Protein AF-A0A932B3S1-F1 (afdb_monomer)

Solvent-accessible surface area (backbone atoms only — not comparable to full-atom values): 7592 Å² total; per-residue (Å²): 110,53,50,44,100,84,71,45,73,33,65,70,49,51,52,50,54,47,51,53,46,63,62,45,47,20,54,35,34,18,38,15,5,66,64,32,32,59,73,43,18,53,54,42,49,52,47,46,54,57,33,65,77,28,75,90,36,68,68,57,16,49,54,38,50,54,50,47,53,48,57,33,29,67,45,42,84,37,68,68,53,40,51,53,50,51,53,48,53,61,56,45,64,77,48,44,85,77,43,49,72,63,30,39,70,34,50,67,41,54,66,34,54,50,43,26,30,52,17,14,45,70,44,34,31,64,55,6,23,52,25,34,42,60,40,53,47,43,32,47,53,37,48,52,55,59,60,76,75,108

Structure (mmCIF, N/CA/C/O backbone):
data_AF-A0A932B3S1-F1
#
_entry.id   AF-A0A932B3S1-F1
#
loop_
_atom_site.group_PDB
_atom_site.id
_atom_site.type_symbol
_atom_site.label_atom_id
_atom_site.label_alt_id
_atom_site.label_comp_id
_atom_site.label_asym_id
_atom_site.label_entity_id
_atom_site.label_seq_id
_atom_site.pdbx_PDB_ins_code
_atom_site.Cartn_x
_atom_site.Cartn_y
_atom_site.Cartn_z
_atom_site.occupancy
_atom_site.B_iso_or_equiv
_atom_site.auth_seq_id
_atom_site.auth_comp_id
_atom_site.auth_asym_id
_atom_site.auth_atom_id
_atom_site.pdbx_PDB_model_num
ATOM 1 N N . LEU A 1 1 ? 5.901 9.557 -21.223 1.00 66.50 1 LEU A N 1
ATOM 2 C CA . LEU A 1 1 ? 6.645 10.121 -20.062 1.00 66.50 1 LEU A CA 1
ATOM 3 C C . LEU A 1 1 ? 7.220 8.993 -19.218 1.00 66.50 1 LEU A C 1
ATOM 5 O O . LEU A 1 1 ? 8.426 8.993 -19.009 1.00 66.50 1 LEU A O 1
ATOM 9 N N . LEU A 1 2 ? 6.396 8.029 -18.788 1.00 72.69 2 LEU A N 1
ATOM 10 C CA . LEU A 1 2 ? 6.879 6.832 -18.097 1.00 72.69 2 LEU A CA 1
ATOM 11 C C . LEU A 1 2 ? 7.565 5.851 -19.052 1.00 72.69 2 LEU A C 1
ATOM 13 O O . LEU A 1 2 ? 8.652 5.373 -18.755 1.00 72.69 2 LEU A O 1
ATOM 17 N N . VAL A 1 3 ? 6.963 5.615 -20.216 1.00 75.44 3 VAL A N 1
ATOM 18 C CA . VAL A 1 3 ? 7.579 4.874 -21.321 1.00 75.44 3 VAL A CA 1
ATOM 19 C C . VAL A 1 3 ? 8.149 5.875 -22.332 1.00 75.44 3 VAL A C 1
ATOM 21 O O . VAL A 1 3 ? 7.524 6.904 -22.626 1.00 75.44 3 VAL A O 1
ATOM 24 N N . ASN A 1 4 ? 9.374 5.627 -22.795 1.00 74.94 4 ASN A N 1
ATOM 25 C CA . ASN A 1 4 ? 10.052 6.417 -23.819 1.00 74.94 4 ASN A CA 1
ATOM 26 C C . ASN A 1 4 ? 9.634 5.961 -25.234 1.00 74.94 4 ASN A C 1
ATOM 28 O O . ASN A 1 4 ? 8.954 4.950 -25.402 1.00 74.94 4 ASN A O 1
ATOM 32 N N . SER A 1 5 ? 10.044 6.698 -26.269 1.00 74.81 5 SER A N 1
ATOM 33 C CA . SER A 1 5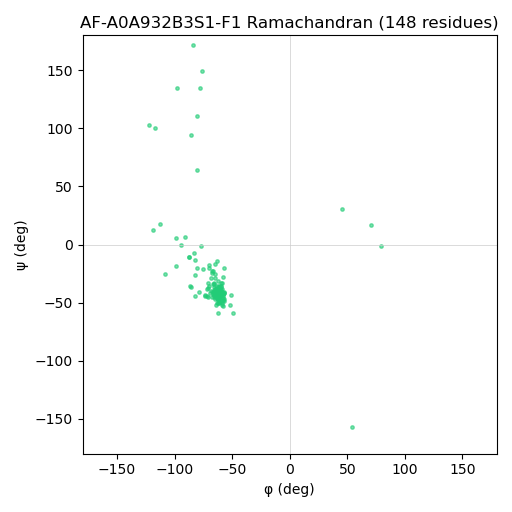 ? 9.704 6.393 -27.671 1.00 74.81 5 SER A CA 1
ATOM 34 C C . SER A 1 5 ? 10.248 5.050 -28.179 1.00 74.81 5 SER A C 1
ATOM 36 O O . SER A 1 5 ? 9.806 4.569 -29.215 1.00 74.81 5 SER A O 1
ATOM 38 N N . GLN A 1 6 ? 11.181 4.435 -27.452 1.00 72.38 6 GLN A N 1
ATOM 39 C CA . GLN A 1 6 ? 11.787 3.134 -27.750 1.00 72.38 6 GLN A CA 1
ATOM 40 C C . GLN A 1 6 ? 11.129 2.001 -26.940 1.00 72.38 6 GLN A C 1
ATOM 42 O O . GLN A 1 6 ? 11.604 0.869 -26.947 1.00 72.38 6 GLN A O 1
ATOM 47 N N . GLY A 1 7 ? 10.059 2.298 -26.192 1.00 73.50 7 GLY A N 1
ATOM 48 C CA . GLY A 1 7 ? 9.368 1.340 -25.333 1.00 73.50 7 GLY A CA 1
ATOM 49 C C . GLY A 1 7 ? 10.055 1.084 -23.988 1.00 73.50 7 GLY A C 1
ATOM 50 O O . GLY A 1 7 ? 9.529 0.320 -23.184 1.00 73.50 7 GLY A O 1
ATOM 51 N N . GLY A 1 8 ? 11.201 1.700 -23.696 1.00 76.06 8 GLY A N 1
ATOM 52 C CA . GLY A 1 8 ? 11.904 1.593 -22.414 1.00 76.06 8 GLY A CA 1
ATOM 53 C C . GLY A 1 8 ? 11.251 2.428 -21.310 1.00 76.06 8 GLY A C 1
ATOM 54 O O . GLY A 1 8 ? 10.667 3.477 -21.572 1.00 76.06 8 GLY A O 1
ATOM 55 N N . VAL A 1 9 ? 11.353 1.977 -20.060 1.00 80.31 9 VAL A N 1
ATOM 56 C CA . VAL A 1 9 ? 10.864 2.739 -18.902 1.00 80.31 9 VAL A CA 1
ATOM 57 C C . VAL A 1 9 ? 11.863 3.849 -18.570 1.00 80.31 9 VAL A C 1
ATOM 59 O O . VAL A 1 9 ? 13.062 3.599 -18.543 1.00 80.31 9 VAL A O 1
ATOM 62 N N . ASN A 1 10 ? 11.390 5.071 -18.316 1.00 84.31 10 ASN A N 1
ATOM 63 C CA . ASN A 1 10 ? 12.221 6.205 -17.920 1.00 84.31 10 ASN A CA 1
ATOM 64 C C . ASN A 1 10 ? 12.542 6.136 -16.411 1.00 84.31 10 ASN A C 1
ATOM 66 O O . ASN A 1 10 ? 11.642 6.392 -15.599 1.00 84.31 10 ASN A O 1
ATOM 70 N N . PRO A 1 11 ? 13.803 5.864 -16.012 1.00 82.25 11 PRO A N 1
ATOM 71 C CA . PRO A 1 11 ? 14.167 5.680 -14.605 1.00 82.25 11 PRO A CA 1
ATOM 72 C C . PRO A 1 11 ? 13.861 6.903 -13.741 1.00 82.25 11 PRO A C 1
ATOM 74 O O . PRO A 1 11 ? 13.342 6.767 -12.636 1.00 82.25 11 PRO A O 1
ATOM 77 N N . LYS A 1 12 ? 14.093 8.115 -14.265 1.00 83.88 12 LYS A N 1
ATOM 78 C CA . LYS A 1 12 ? 13.827 9.368 -13.542 1.00 83.88 12 LYS A CA 1
ATOM 79 C C . LYS A 1 12 ? 12.349 9.502 -13.178 1.00 83.88 12 LYS A C 1
ATOM 81 O O . LYS A 1 12 ? 12.021 9.961 -12.087 1.00 83.88 12 LYS A O 1
ATOM 86 N N . VAL A 1 13 ? 11.456 9.103 -14.085 1.00 84.19 13 VAL A N 1
ATOM 87 C CA . VAL A 1 13 ? 10.008 9.182 -13.856 1.00 84.19 13 VAL A CA 1
ATOM 88 C C . VAL A 1 13 ? 9.560 8.111 -12.864 1.00 84.19 13 VAL A C 1
ATOM 90 O O . VAL A 1 13 ? 8.821 8.434 -11.938 1.00 84.19 13 VAL A O 1
ATOM 93 N N . VAL A 1 14 ? 10.049 6.871 -12.989 1.00 84.38 14 VAL A N 1
ATOM 94 C CA . VAL A 1 14 ? 9.751 5.801 -12.018 1.00 84.38 14 VAL A CA 1
ATOM 95 C C . VAL A 1 14 ? 10.211 6.180 -10.617 1.00 84.38 14 VAL A C 1
ATOM 97 O O . VAL A 1 14 ? 9.418 6.114 -9.681 1.00 84.38 14 VAL A O 1
ATOM 100 N N . LEU A 1 15 ? 11.461 6.620 -10.471 1.00 84.38 15 LEU A N 1
ATOM 101 C CA . LEU A 1 15 ? 12.019 7.021 -9.181 1.00 84.38 15 LEU A CA 1
ATOM 102 C C . LEU A 1 15 ? 11.273 8.223 -8.591 1.00 84.38 15 LEU A C 1
ATOM 104 O O . LEU A 1 15 ? 11.022 8.246 -7.390 1.00 84.38 15 LEU A O 1
ATOM 108 N N . GLY A 1 16 ? 10.838 9.179 -9.419 1.00 88.06 16 GLY A N 1
ATOM 109 C CA . GLY A 1 16 ? 9.989 10.287 -8.974 1.00 88.06 16 GLY A CA 1
ATOM 110 C C . GLY A 1 16 ? 8.636 9.823 -8.422 1.00 88.06 16 GLY A C 1
ATOM 111 O O . GLY A 1 16 ? 8.227 10.250 -7.341 1.00 88.06 16 GLY A O 1
ATOM 112 N N . ILE A 1 17 ? 7.964 8.899 -9.119 1.00 87.06 17 ILE A N 1
ATOM 113 C CA . ILE A 1 17 ? 6.698 8.307 -8.656 1.00 87.06 17 ILE A CA 1
ATOM 114 C C . ILE A 1 17 ? 6.916 7.510 -7.361 1.00 87.06 17 ILE A C 1
ATOM 116 O O . ILE A 1 17 ? 6.124 7.630 -6.426 1.00 87.06 17 ILE A 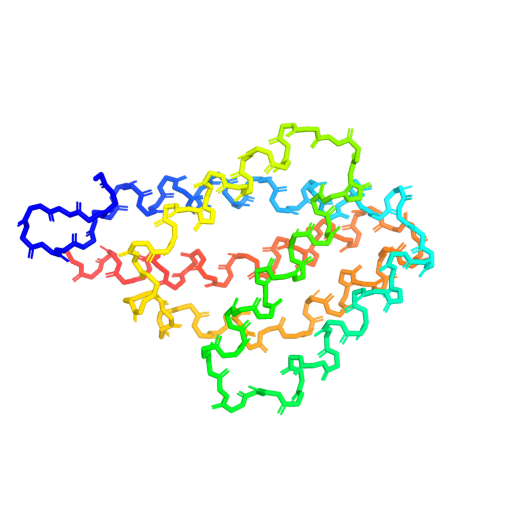O 1
ATOM 120 N N . MET A 1 18 ? 7.998 6.734 -7.269 1.00 87.19 18 MET A N 1
ATOM 121 C CA . MET A 1 18 ? 8.343 5.983 -6.056 1.00 87.19 18 MET A CA 1
ATOM 122 C C . MET A 1 18 ? 8.700 6.890 -4.881 1.00 87.19 18 MET A C 1
ATOM 124 O O . MET A 1 18 ? 8.323 6.586 -3.750 1.00 87.19 18 MET A O 1
ATOM 128 N N . GLY A 1 19 ? 9.363 8.019 -5.131 1.00 90.00 19 GLY A N 1
ATOM 129 C CA . GLY A 1 19 ? 9.635 9.036 -4.119 1.00 90.00 19 GLY A CA 1
ATOM 130 C C . GLY A 1 19 ? 8.343 9.608 -3.538 1.00 90.00 19 GLY A C 1
ATOM 131 O O . GLY A 1 19 ? 8.153 9.588 -2.323 1.00 90.00 19 GLY A O 1
ATOM 132 N N . MET A 1 20 ? 7.407 10.016 -4.403 1.00 91.69 20 MET A N 1
ATOM 133 C CA . MET A 1 20 ? 6.078 10.472 -3.976 1.00 91.69 20 MET A CA 1
ATOM 134 C C . MET A 1 20 ? 5.343 9.389 -3.176 1.00 91.69 20 MET A C 1
ATOM 136 O O . MET A 1 20 ? 4.831 9.656 -2.090 1.00 91.69 20 MET A O 1
ATOM 140 N N . ARG A 1 21 ? 5.326 8.149 -3.675 1.00 91.50 21 ARG A N 1
ATOM 141 C CA . ARG A 1 21 ? 4.696 7.010 -2.996 1.00 91.50 21 ARG A CA 1
ATOM 142 C C . ARG A 1 21 ? 5.280 6.774 -1.600 1.00 91.50 21 ARG A C 1
ATOM 144 O O . ARG A 1 21 ? 4.525 6.577 -0.655 1.00 91.50 21 ARG A O 1
ATOM 151 N N . SER A 1 22 ? 6.602 6.825 -1.469 1.00 93.38 22 SER A N 1
ATOM 152 C CA . SER A 1 22 ? 7.314 6.603 -0.201 1.00 93.38 22 SER A CA 1
ATOM 153 C C . SER A 1 22 ? 7.064 7.709 0.829 1.00 93.38 22 SER A C 1
ATOM 155 O O . SER A 1 22 ? 7.228 7.488 2.032 1.00 93.38 22 SER A O 1
ATOM 157 N N . ALA A 1 23 ? 6.682 8.903 0.370 1.00 94.44 23 ALA A N 1
ATOM 158 C CA . ALA A 1 23 ? 6.262 10.000 1.232 1.00 94.44 23 ALA A CA 1
ATOM 159 C C . ALA A 1 23 ? 4.792 9.860 1.658 1.00 94.44 23 ALA A C 1
ATOM 161 O O . ALA A 1 23 ? 4.485 10.034 2.831 1.00 94.44 23 ALA A O 1
ATOM 162 N N . LEU A 1 24 ? 3.896 9.517 0.725 1.00 95.62 24 LEU A N 1
ATOM 163 C CA . LEU A 1 24 ? 2.449 9.543 0.969 1.00 95.62 24 LEU A CA 1
ATOM 164 C C . LEU A 1 24 ? 1.890 8.272 1.612 1.00 95.62 24 LEU A C 1
ATOM 166 O O . LEU A 1 24 ? 0.976 8.364 2.422 1.00 95.62 24 LEU A O 1
ATOM 170 N N . ALA A 1 25 ? 2.398 7.087 1.263 1.00 97.06 25 ALA A N 1
ATOM 171 C CA . ALA A 1 25 ? 1.823 5.825 1.733 1.00 97.06 25 ALA A CA 1
ATOM 172 C C . ALA A 1 25 ? 1.770 5.702 3.274 1.00 97.06 25 ALA A C 1
ATOM 174 O O . ALA A 1 25 ? 0.731 5.277 3.785 1.00 97.06 25 ALA A O 1
ATOM 175 N N . PRO A 1 26 ? 2.806 6.117 4.034 1.00 98.38 26 PRO A N 1
ATOM 176 C CA . PRO A 1 26 ? 2.748 6.096 5.496 1.00 98.38 26 PRO A CA 1
ATOM 177 C C . PRO A 1 26 ? 1.692 7.041 6.080 1.00 98.38 26 PRO A C 1
ATOM 179 O O . PRO A 1 26 ? 0.999 6.663 7.020 1.00 98.38 26 PRO A O 1
ATOM 182 N N . GLU A 1 27 ? 1.520 8.228 5.494 1.00 98.00 27 GLU A N 1
ATOM 183 C CA . GLU A 1 27 ? 0.514 9.197 5.948 1.00 98.00 27 GLU A CA 1
ATOM 184 C C . GLU A 1 27 ? -0.908 8.750 5.597 1.00 98.00 27 GLU A C 1
ATOM 186 O O . GLU A 1 27 ? -1.806 8.860 6.426 1.00 98.00 27 GLU A O 1
ATOM 191 N N . ILE A 1 28 ? -1.102 8.144 4.421 1.00 98.19 28 ILE A N 1
ATOM 192 C CA . ILE A 1 28 ? -2.369 7.503 4.043 1.00 98.19 28 ILE A CA 1
ATOM 193 C C . ILE A 1 28 ? -2.736 6.405 5.051 1.00 98.19 28 ILE A C 1
ATOM 195 O O . ILE A 1 28 ? -3.872 6.339 5.507 1.00 98.19 28 ILE A O 1
ATOM 199 N N . ALA A 1 29 ? -1.791 5.541 5.430 1.00 98.56 29 ALA A N 1
ATOM 200 C CA . ALA A 1 29 ? -2.066 4.485 6.403 1.00 98.56 29 ALA A CA 1
ATOM 201 C C . ALA A 1 29 ? -2.384 5.051 7.799 1.00 98.56 29 ALA A C 1
ATOM 203 O O . ALA A 1 29 ? -3.312 4.576 8.454 1.00 98.56 29 ALA A O 1
ATOM 204 N N . ALA A 1 30 ? -1.656 6.081 8.237 1.00 98.50 30 ALA A N 1
ATOM 205 C CA . ALA A 1 30 ? -1.893 6.750 9.512 1.00 98.50 30 ALA A CA 1
ATOM 206 C C . ALA A 1 30 ? -3.273 7.431 9.567 1.00 98.50 30 ALA A C 1
ATOM 208 O O . ALA A 1 30 ? -4.008 7.256 10.539 1.00 98.50 30 ALA A O 1
ATOM 209 N N . ASP A 1 31 ? -3.658 8.164 8.518 1.00 98.19 31 ASP A N 1
ATOM 210 C CA . ASP A 1 31 ? -4.974 8.806 8.432 1.00 98.19 31 ASP A CA 1
ATOM 211 C C . ASP A 1 31 ? -6.106 7.779 8.340 1.00 98.19 31 ASP A C 1
ATOM 213 O O . ASP A 1 31 ? -7.126 7.918 9.019 1.00 98.19 31 ASP A O 1
ATOM 217 N N . ALA A 1 32 ? -5.912 6.704 7.574 1.00 98.19 32 ALA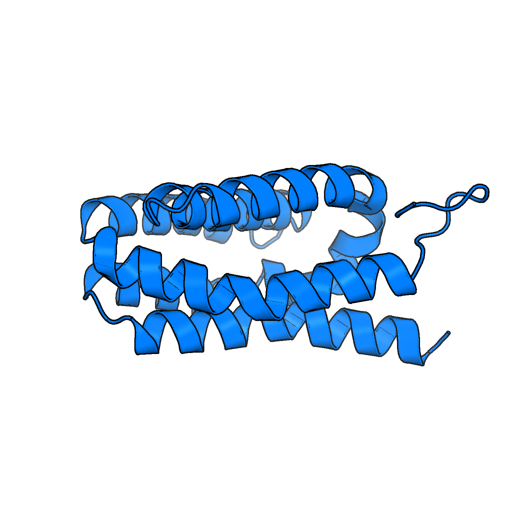 A N 1
ATOM 218 C CA . ALA A 1 32 ? -6.854 5.594 7.524 1.00 98.19 32 ALA A CA 1
ATOM 219 C C . ALA A 1 32 ? -7.016 4.919 8.894 1.00 98.19 32 ALA A C 1
ATOM 221 O O . ALA A 1 32 ? -8.130 4.544 9.253 1.00 98.19 32 ALA A O 1
ATOM 222 N N . ALA A 1 33 ? -5.948 4.797 9.687 1.00 98.50 33 ALA A N 1
ATOM 223 C CA . ALA A 1 33 ? -6.052 4.262 11.041 1.00 98.50 33 ALA A CA 1
ATOM 224 C C . ALA A 1 33 ? -6.810 5.204 11.976 1.00 98.50 33 ALA A C 1
ATOM 226 O O . ALA A 1 33 ? -7.663 4.762 12.740 1.00 98.50 33 ALA A O 1
ATOM 227 N N . ARG A 1 34 ? -6.575 6.512 11.855 1.00 98.00 34 ARG A N 1
ATOM 228 C CA . ARG A 1 34 ? -7.280 7.537 12.631 1.00 98.00 34 ARG A CA 1
ATOM 229 C C . ARG A 1 34 ? -8.786 7.574 12.348 1.00 98.00 34 ARG A C 1
ATOM 231 O O . ARG A 1 34 ? -9.557 7.866 13.257 1.00 98.00 34 ARG A O 1
ATOM 238 N N . LEU A 1 35 ? -9.198 7.333 11.101 1.00 96.81 35 LEU A N 1
ATOM 239 C CA . LEU A 1 35 ? -10.575 7.556 10.631 1.00 96.81 35 LEU A CA 1
ATOM 240 C C . LEU A 1 35 ? -11.385 6.274 10.373 1.00 96.81 35 LEU A C 1
ATOM 242 O O . LEU A 1 35 ? -12.612 6.310 10.401 1.00 96.81 35 LEU A O 1
ATOM 246 N N . GLY A 1 36 ? -10.727 5.154 10.079 1.00 95.12 36 GLY A N 1
ATOM 247 C CA . GLY A 1 36 ? -11.361 3.989 9.459 1.00 95.12 36 GLY A CA 1
ATOM 248 C C . GLY A 1 36 ? -12.028 2.993 10.406 1.00 95.12 36 GLY A C 1
ATOM 249 O O . GLY A 1 36 ? -13.051 2.400 10.053 1.00 95.12 36 GLY A O 1
ATOM 250 N N . GLY A 1 37 ? -11.449 2.783 11.592 1.00 96.25 37 GLY A N 1
ATOM 251 C CA . GLY A 1 37 ? -11.957 1.852 12.603 1.00 96.25 37 GLY A CA 1
ATOM 252 C C . GLY A 1 37 ? -12.173 0.411 12.108 1.00 96.25 37 GLY A C 1
ATOM 253 O O . GLY A 1 37 ? -11.588 -0.042 11.121 1.00 96.25 37 GLY A O 1
ATOM 254 N N . ALA A 1 38 ? -13.042 -0.330 12.806 1.00 97.88 38 ALA A N 1
ATOM 255 C CA . ALA A 1 38 ? -13.270 -1.757 12.556 1.00 97.88 38 ALA A CA 1
ATOM 256 C C . ALA A 1 38 ? -13.831 -2.053 11.154 1.00 97.88 38 ALA A C 1
ATOM 258 O O . ALA A 1 38 ? -13.370 -2.984 10.502 1.00 97.88 38 ALA A O 1
ATOM 259 N N . ALA A 1 39 ? -14.765 -1.236 10.657 1.00 97.88 39 ALA A N 1
ATOM 260 C CA . ALA A 1 39 ? -15.383 -1.458 9.349 1.00 97.88 39 ALA A CA 1
ATOM 261 C C . ALA A 1 39 ? -14.388 -1.303 8.186 1.00 97.88 39 ALA A C 1
ATOM 263 O O . ALA A 1 39 ? -14.506 -1.997 7.175 1.00 97.88 39 ALA A O 1
ATOM 264 N N . LEU A 1 40 ? -13.407 -0.398 8.303 1.00 98.50 40 LEU A N 1
ATOM 265 C CA . LEU A 1 40 ? -12.316 -0.320 7.334 1.00 98.50 40 LEU A CA 1
ATOM 266 C C . LEU A 1 40 ? -11.383 -1.523 7.469 1.00 98.50 40 LEU A C 1
ATOM 268 O O . LEU A 1 40 ? -11.033 -2.127 6.459 1.00 98.50 40 LEU A O 1
ATOM 272 N N . ALA A 1 41 ? -11.015 -1.886 8.699 1.00 98.62 41 ALA A N 1
ATOM 273 C CA . ALA A 1 41 ? -10.151 -3.032 8.953 1.00 98.62 41 ALA A CA 1
ATOM 274 C C . ALA A 1 41 ? -10.729 -4.337 8.384 1.00 98.62 41 ALA A C 1
ATOM 276 O O . ALA A 1 41 ? -9.999 -5.080 7.742 1.00 98.62 41 ALA A O 1
ATOM 277 N N . ASP A 1 42 ? -12.039 -4.573 8.503 1.00 98.56 42 ASP A N 1
ATOM 278 C CA . ASP A 1 42 ? -12.694 -5.758 7.930 1.00 98.56 42 ASP A CA 1
ATOM 279 C C . ASP A 1 42 ? -12.569 -5.811 6.394 1.00 98.56 42 ASP A C 1
ATOM 281 O O . ASP A 1 42 ? -12.349 -6.876 5.815 1.00 98.56 42 ASP A O 1
ATOM 285 N N . LYS A 1 43 ? -12.655 -4.658 5.713 1.00 98.56 43 LYS A N 1
ATOM 286 C CA . LYS A 1 43 ? -12.438 -4.571 4.256 1.00 98.56 43 LYS A CA 1
ATOM 287 C C . LYS A 1 43 ? -10.987 -4.870 3.880 1.00 98.56 43 LYS A C 1
ATOM 289 O O . LYS A 1 43 ? -10.743 -5.536 2.875 1.00 98.56 43 LYS A O 1
ATOM 294 N N . LEU A 1 44 ? -10.038 -4.374 4.673 1.00 98.69 44 LEU A N 1
ATOM 295 C CA . LEU A 1 44 ? -8.610 -4.630 4.479 1.00 98.69 44 LEU A CA 1
ATOM 296 C C . LEU A 1 44 ? -8.280 -6.112 4.705 1.00 98.69 44 LEU A C 1
ATOM 298 O O . LEU A 1 44 ? -7.577 -6.702 3.890 1.00 98.69 44 LEU A O 1
ATOM 302 N N . ASP A 1 45 ? -8.840 -6.726 5.748 1.00 98.56 45 ASP A N 1
ATOM 303 C CA . ASP A 1 45 ? -8.674 -8.152 6.046 1.00 98.56 45 ASP A CA 1
ATOM 304 C C . ASP A 1 45 ? -9.252 -9.031 4.927 1.00 98.56 45 ASP A C 1
ATOM 306 O O . ASP A 1 45 ? -8.635 -10.020 4.531 1.00 98.56 45 ASP A O 1
ATOM 310 N N . HIS A 1 46 ? -10.392 -8.646 4.343 1.00 98.19 46 HIS A N 1
ATOM 311 C CA . HIS A 1 46 ? -10.942 -9.344 3.180 1.00 98.19 46 HIS A CA 1
ATOM 312 C C . HIS A 1 46 ? -10.011 -9.267 1.959 1.00 98.19 46 HIS A C 1
ATOM 314 O O . HIS A 1 46 ? -9.738 -10.288 1.325 1.00 98.19 46 HIS A O 1
ATOM 320 N N . ALA A 1 47 ? -9.487 -8.076 1.649 1.00 98.12 47 ALA A N 1
ATOM 321 C CA . ALA A 1 47 ? -8.521 -7.904 0.565 1.00 98.12 47 ALA A CA 1
ATOM 322 C C . ALA A 1 47 ? -7.247 -8.738 0.804 1.00 98.12 47 ALA A C 1
ATOM 324 O O . ALA A 1 47 ? -6.739 -9.363 -0.127 1.00 98.12 47 ALA A O 1
ATOM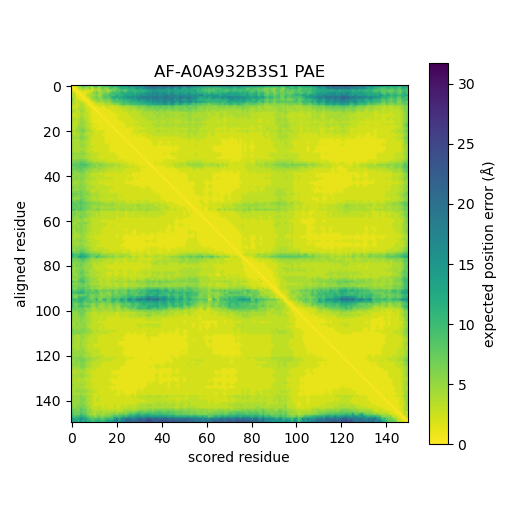 325 N N . LEU A 1 48 ? -6.773 -8.813 2.052 1.00 98.06 48 LEU A N 1
ATOM 326 C CA . LEU A 1 48 ? -5.629 -9.645 2.430 1.00 98.06 48 LEU A CA 1
ATOM 327 C C . LEU A 1 48 ? -5.898 -11.135 2.246 1.00 98.06 48 LEU A C 1
ATOM 329 O O . LEU A 1 48 ? -5.049 -11.821 1.688 1.00 98.06 48 LEU A O 1
ATOM 333 N N . GLY A 1 49 ? -7.075 -11.630 2.633 1.00 97.88 49 GLY A N 1
ATOM 334 C CA . GLY A 1 49 ? -7.434 -13.037 2.431 1.00 97.88 49 GLY A CA 1
ATOM 335 C C . GLY A 1 49 ? -7.393 -13.452 0.955 1.00 97.88 49 GLY A C 1
ATOM 336 O O . GLY A 1 49 ? -6.913 -14.535 0.620 1.00 97.88 49 GLY A O 1
ATOM 337 N N . VAL A 1 50 ? -7.821 -12.564 0.051 1.00 96.75 50 VAL A N 1
ATOM 338 C CA . VAL A 1 50 ? -7.726 -12.785 -1.404 1.00 96.75 50 VAL A CA 1
ATOM 339 C C . VAL A 1 50 ? -6.263 -12.814 -1.867 1.00 96.75 50 VAL A C 1
ATOM 341 O O . VAL A 1 50 ? -5.880 -13.679 -2.660 1.00 96.75 50 VAL A O 1
ATOM 344 N N . MET A 1 51 ? -5.429 -11.898 -1.361 1.00 97.56 51 MET A N 1
ATOM 345 C CA . MET A 1 51 ? -3.998 -11.857 -1.686 1.00 97.56 51 MET A CA 1
ATOM 346 C C . MET A 1 51 ? -3.264 -13.108 -1.189 1.00 97.56 51 MET A C 1
ATOM 348 O O . MET A 1 51 ? -2.470 -13.686 -1.927 1.00 97.56 51 MET A O 1
ATOM 352 N N . GLU A 1 52 ? -3.558 -13.570 0.025 1.00 96.62 52 GLU A N 1
ATOM 353 C CA . GLU A 1 52 ? -2.967 -14.776 0.619 1.00 96.62 52 GLU A CA 1
ATOM 354 C C . GLU A 1 52 ? -3.265 -16.035 -0.199 1.00 96.62 52 GLU A C 1
ATOM 356 O O . GLU A 1 52 ? -2.372 -16.853 -0.428 1.00 96.62 52 GLU A O 1
ATOM 361 N N . GLY A 1 53 ? -4.491 -16.163 -0.714 1.00 95.69 53 GLY A N 1
ATOM 362 C CA . GLY A 1 53 ? -4.855 -17.244 -1.634 1.00 95.69 53 GLY A CA 1
ATOM 363 C C . GLY A 1 53 ? -4.117 -17.192 -2.980 1.00 95.69 53 GLY A C 1
ATOM 364 O O . GLY A 1 53 ? -4.053 -18.197 -3.687 1.00 95.69 53 GLY A O 1
ATOM 365 N N . SER A 1 54 ? -3.517 -16.047 -3.314 1.00 95.75 54 SER A N 1
ATOM 366 C CA . SER A 1 54 ? -2.894 -15.762 -4.610 1.00 95.75 54 SER A CA 1
ATOM 367 C C . SER A 1 54 ? -1.371 -15.601 -4.531 1.00 95.75 54 SER A C 1
ATOM 369 O O . SER A 1 54 ? -0.766 -15.080 -5.460 1.00 95.75 54 SER A O 1
ATOM 371 N N . LEU A 1 55 ? -0.711 -16.059 -3.456 1.00 93.56 55 LEU A N 1
ATOM 372 C CA . LEU A 1 55 ? 0.737 -15.847 -3.245 1.00 93.56 55 LEU A CA 1
ATOM 373 C C . LEU A 1 55 ? 1.654 -16.378 -4.367 1.00 93.56 55 LEU A C 1
ATOM 375 O O . LEU A 1 55 ? 2.809 -15.961 -4.475 1.00 93.56 55 LEU A O 1
ATOM 379 N N . HIS A 1 56 ? 1.148 -17.302 -5.183 1.00 92.06 56 HIS A N 1
ATOM 380 C CA . HIS A 1 56 ? 1.839 -17.895 -6.327 1.00 92.06 56 HIS A CA 1
ATOM 381 C C . HIS A 1 56 ? 1.678 -17.089 -7.631 1.00 92.06 56 HIS A C 1
ATOM 383 O O . HIS A 1 56 ? 2.382 -17.367 -8.599 1.00 92.06 56 HIS A O 1
ATOM 389 N N . ASP A 1 57 ? 0.783 -16.100 -7.664 1.00 94.75 57 ASP A N 1
ATOM 390 C CA . ASP A 1 57 ? 0.472 -15.274 -8.830 1.00 94.75 57 ASP A CA 1
ATOM 391 C C . ASP A 1 57 ? 0.829 -13.805 -8.547 1.00 94.75 57 ASP A C 1
ATOM 393 O O . ASP A 1 57 ? 0.090 -13.058 -7.904 1.00 94.75 57 ASP A O 1
ATOM 397 N N . LEU A 1 58 ? 1.987 -13.370 -9.052 1.00 92.19 58 LEU A N 1
ATOM 398 C CA . LEU A 1 58 ? 2.460 -11.993 -8.877 1.00 92.19 58 LEU A CA 1
ATOM 399 C C . LEU A 1 58 ? 1.533 -10.951 -9.515 1.00 92.19 58 LEU A C 1
ATOM 401 O O . LEU A 1 58 ? 1.444 -9.836 -9.001 1.00 92.19 58 LEU A O 1
ATOM 405 N N . GLY A 1 59 ? 0.848 -11.289 -10.611 1.00 91.50 59 GLY A N 1
ATOM 406 C CA . GLY A 1 59 ? -0.101 -10.383 -11.254 1.00 91.50 59 GLY A CA 1
ATOM 407 C C . GLY A 1 59 ? -1.319 -10.154 -10.362 1.00 91.50 59 GLY A C 1
ATOM 408 O O . GLY A 1 59 ? -1.707 -9.008 -10.121 1.00 91.50 59 GLY A O 1
ATOM 409 N N . ALA A 1 60 ? -1.862 -11.233 -9.794 1.00 94.19 60 ALA A N 1
ATOM 410 C CA . ALA A 1 60 ? -2.944 -11.156 -8.818 1.00 94.19 60 ALA A CA 1
ATOM 411 C C . ALA A 1 60 ? -2.526 -10.386 -7.554 1.00 94.19 60 ALA A C 1
ATOM 413 O O . ALA A 1 60 ? -3.279 -9.531 -7.081 1.00 94.19 60 ALA A O 1
ATOM 414 N N . LEU A 1 61 ? -1.311 -10.608 -7.039 1.00 95.44 61 LEU A N 1
ATOM 415 C CA . LEU A 1 61 ? -0.795 -9.864 -5.885 1.00 95.44 61 LEU A CA 1
ATOM 416 C C . LEU A 1 61 ? -0.618 -8.370 -6.175 1.00 95.44 61 LEU A C 1
ATOM 418 O O . LEU A 1 61 ? -0.942 -7.543 -5.326 1.00 95.44 61 LEU A O 1
ATOM 422 N N . GLN A 1 62 ? -0.150 -8.001 -7.367 1.00 92.69 62 GLN A N 1
ATOM 423 C CA . GLN A 1 62 ? -0.013 -6.603 -7.778 1.00 92.69 62 GLN A CA 1
ATOM 424 C C . GLN A 1 62 ? -1.378 -5.900 -7.841 1.00 92.69 62 GLN A C 1
ATOM 426 O O . GLN A 1 62 ? -1.531 -4.791 -7.321 1.00 92.69 62 GLN A O 1
ATOM 431 N N . VAL A 1 63 ? -2.392 -6.554 -8.422 1.00 93.12 63 VAL A N 1
ATOM 432 C CA . VAL A 1 63 ? -3.779 -6.053 -8.432 1.00 93.12 63 VAL A CA 1
ATOM 433 C C . VAL A 1 63 ? -4.319 -5.923 -7.005 1.00 93.12 63 VAL A C 1
ATOM 435 O O . VAL A 1 63 ? -4.874 -4.881 -6.652 1.00 93.12 63 VAL A O 1
ATOM 438 N N . GLY A 1 64 ? -4.120 -6.949 -6.175 1.00 95.75 64 GLY A N 1
ATOM 439 C CA . GLY A 1 64 ? -4.550 -6.967 -4.778 1.00 95.75 64 GLY A CA 1
ATOM 440 C C . GLY A 1 64 ? -3.910 -5.853 -3.950 1.00 95.75 64 GLY A C 1
ATOM 441 O O . GLY A 1 64 ? -4.615 -5.127 -3.250 1.00 95.75 64 GLY A O 1
ATOM 442 N N . ALA A 1 65 ? -2.604 -5.631 -4.105 1.00 94.94 65 ALA A N 1
ATOM 443 C CA . ALA A 1 65 ? -1.887 -4.554 -3.431 1.00 94.94 65 ALA A CA 1
ATOM 444 C C . ALA A 1 65 ? -2.442 -3.177 -3.828 1.00 94.94 65 ALA A C 1
ATOM 446 O O . ALA A 1 65 ? -2.712 -2.341 -2.965 1.00 94.94 65 ALA A O 1
ATOM 447 N N . LEU A 1 66 ? -2.677 -2.933 -5.122 1.00 94.06 66 LEU A N 1
ATOM 448 C CA . LEU A 1 66 ? -3.292 -1.682 -5.578 1.00 94.06 66 LEU A CA 1
ATOM 449 C C . LEU A 1 66 ? -4.703 -1.501 -5.009 1.00 94.06 66 LEU A C 1
ATOM 451 O O . LEU A 1 66 ? -5.057 -0.393 -4.606 1.00 94.06 66 LEU A O 1
ATOM 455 N N . HIS A 1 67 ? -5.499 -2.567 -4.940 1.00 96.56 67 HIS A N 1
ATOM 456 C CA . HIS A 1 67 ? -6.826 -2.509 -4.336 1.00 96.56 67 HIS A CA 1
ATOM 457 C C . HIS A 1 67 ? -6.764 -2.184 -2.835 1.00 96.56 67 HIS A C 1
ATOM 459 O O . HIS A 1 67 ? -7.484 -1.299 -2.371 1.00 96.56 67 HIS A O 1
ATOM 465 N N . PHE A 1 68 ? -5.854 -2.818 -2.094 1.00 98.19 68 PHE A N 1
ATOM 466 C CA . PHE A 1 68 ? -5.622 -2.551 -0.673 1.00 98.19 68 PHE A CA 1
ATOM 467 C C . PHE A 1 68 ? -5.282 -1.073 -0.418 1.00 98.19 68 PHE A C 1
ATOM 469 O O . PHE A 1 68 ? -5.910 -0.411 0.410 1.00 98.19 68 PHE A O 1
ATOM 476 N N . TRP A 1 69 ? -4.343 -0.513 -1.186 1.00 97.44 69 TRP A N 1
ATOM 477 C CA . TRP A 1 69 ? -3.973 0.902 -1.077 1.00 97.44 69 TRP A CA 1
ATOM 478 C C . TRP A 1 69 ? -5.106 1.852 -1.484 1.00 97.44 69 TRP A C 1
ATOM 480 O O . TRP A 1 69 ? -5.251 2.923 -0.892 1.00 97.44 69 TRP A O 1
ATOM 490 N N . GLN A 1 70 ? -5.941 1.460 -2.450 1.00 96.19 70 GLN A N 1
ATOM 491 C CA . GLN A 1 70 ? -7.123 2.231 -2.830 1.00 96.19 70 GLN A CA 1
ATOM 492 C C . GLN A 1 70 ? -8.136 2.313 -1.678 1.00 96.19 70 GLN A C 1
ATOM 494 O O . GLN A 1 70 ? -8.664 3.395 -1.419 1.00 96.19 70 GLN A O 1
ATOM 499 N N . ILE A 1 71 ? -8.378 1.203 -0.969 1.00 97.69 71 ILE A N 1
ATOM 500 C CA . ILE A 1 71 ? -9.268 1.161 0.202 1.00 97.69 71 ILE A CA 1
ATOM 501 C C . ILE A 1 71 ? -8.798 2.159 1.271 1.00 97.69 71 ILE A C 1
ATOM 503 O O . ILE A 1 71 ? -9.607 2.945 1.765 1.00 97.69 71 ILE A O 1
ATOM 507 N N . LEU A 1 72 ? -7.495 2.181 1.582 1.00 97.75 72 LEU A N 1
ATOM 508 C CA . LEU A 1 72 ? -6.921 3.133 2.541 1.00 97.75 72 LEU A CA 1
ATOM 509 C C . LEU A 1 72 ? -7.089 4.587 2.081 1.00 97.75 72 LEU A C 1
ATOM 511 O O . LEU A 1 72 ? -7.599 5.417 2.830 1.00 97.75 72 LEU A O 1
ATOM 515 N N . ALA A 1 73 ? -6.706 4.899 0.838 1.00 95.75 73 ALA A N 1
ATOM 516 C CA . ALA A 1 73 ? -6.761 6.264 0.311 1.00 95.75 73 ALA A CA 1
ATOM 517 C C . ALA A 1 73 ? -8.190 6.834 0.291 1.00 95.75 73 ALA A C 1
ATOM 519 O O . ALA A 1 73 ? -8.390 8.019 0.560 1.00 95.75 73 ALA A O 1
ATOM 520 N N . MET A 1 74 ? -9.191 5.995 0.009 1.00 94.75 74 MET A N 1
ATOM 521 C CA . MET A 1 74 ? -10.601 6.394 0.047 1.00 94.75 74 MET A CA 1
ATOM 522 C C . MET A 1 74 ? -11.096 6.696 1.466 1.00 94.75 74 MET A C 1
ATOM 524 O O . MET A 1 74 ? -11.985 7.526 1.626 1.00 94.75 74 MET A O 1
ATOM 528 N N . ALA A 1 75 ? -10.525 6.060 2.490 1.00 94.50 75 ALA A N 1
ATOM 529 C CA . ALA A 1 75 ? -10.945 6.242 3.876 1.00 94.50 75 ALA A CA 1
ATOM 530 C C . ALA A 1 75 ? -10.358 7.489 4.561 1.00 94.50 75 ALA A C 1
ATOM 532 O O . ALA A 1 75 ? -10.838 7.881 5.620 1.00 94.50 75 ALA A O 1
ATOM 533 N N . CYS A 1 76 ? -9.339 8.122 3.974 1.00 90.81 76 CYS A N 1
ATOM 534 C CA . CYS A 1 76 ? -8.616 9.237 4.596 1.00 90.81 76 CYS A CA 1
ATOM 535 C C . CYS A 1 76 ? -9.353 10.592 4.564 1.00 90.81 76 CYS A C 1
ATOM 537 O O . CYS A 1 76 ? -8.782 11.581 5.013 1.00 90.81 76 CYS A O 1
ATOM 539 N N . ASP A 1 77 ? -10.550 10.672 3.966 1.00 88.00 77 ASP A N 1
ATOM 540 C CA . ASP A 1 77 ? -11.290 11.923 3.680 1.00 88.00 77 ASP A CA 1
ATOM 541 C C . ASP A 1 77 ? -10.418 13.043 3.062 1.00 88.00 77 ASP A C 1
ATOM 543 O O . ASP A 1 77 ? -10.619 14.238 3.257 1.00 88.00 77 ASP A O 1
ATOM 547 N N . ASN A 1 78 ? -9.391 12.643 2.304 1.00 93.06 78 ASN A N 1
ATOM 548 C CA . ASN A 1 78 ? -8.426 13.543 1.689 1.00 93.06 78 ASN A CA 1
ATOM 549 C C . ASN A 1 78 ? -8.416 13.331 0.173 1.00 93.06 78 ASN A C 1
ATOM 551 O O . ASN A 1 78 ? -7.826 12.381 -0.353 1.00 93.06 78 ASN A O 1
ATOM 555 N N . ILE A 1 79 ? -9.063 14.252 -0.544 1.00 92.38 79 ILE A N 1
ATOM 556 C CA . ILE A 1 79 ? -9.176 14.211 -2.007 1.00 92.38 79 ILE A CA 1
ATOM 557 C C . ILE A 1 79 ? -7.793 14.232 -2.674 1.00 92.38 79 ILE A C 1
ATOM 559 O O . ILE A 1 79 ? -7.603 13.577 -3.699 1.00 92.38 79 ILE A O 1
ATOM 563 N N . ALA A 1 80 ? -6.800 14.917 -2.094 1.00 92.31 80 ALA A N 1
ATOM 564 C CA . ALA A 1 80 ? -5.457 14.969 -2.667 1.00 92.31 80 ALA A CA 1
ATOM 565 C C . ALA A 1 80 ? -4.788 13.585 -2.678 1.00 92.31 80 ALA A C 1
ATOM 567 O O . ALA A 1 80 ? -4.158 13.227 -3.674 1.00 92.31 80 ALA A O 1
ATOM 568 N N . TYR A 1 81 ? -4.984 12.770 -1.634 1.00 92.44 81 TYR A N 1
ATOM 569 C CA . TYR A 1 81 ? -4.490 11.388 -1.611 1.00 92.44 81 TYR A CA 1
ATOM 570 C C . TYR A 1 81 ? -5.152 10.535 -2.692 1.00 92.44 81 TYR A C 1
ATOM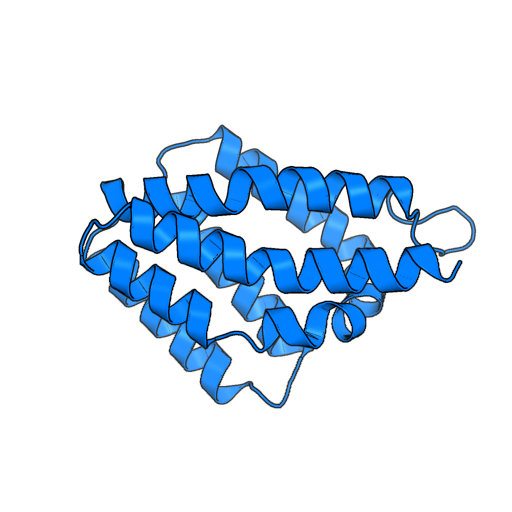 572 O O . TYR A 1 81 ? -4.466 9.809 -3.412 1.00 92.44 81 TYR A O 1
ATOM 580 N N . GLN A 1 82 ? -6.468 10.665 -2.866 1.00 90.56 82 GLN A N 1
ATOM 581 C CA . GLN A 1 82 ? -7.198 9.932 -3.902 1.00 90.56 82 GLN A CA 1
ATOM 582 C C . GLN A 1 82 ? -6.739 10.335 -5.312 1.00 90.56 82 GLN A C 1
ATOM 584 O O . GLN A 1 82 ? -6.517 9.475 -6.166 1.00 90.56 82 GLN A O 1
ATOM 589 N N . LEU A 1 83 ? -6.541 11.634 -5.562 1.00 91.62 83 LEU A N 1
ATOM 590 C CA . LEU A 1 83 ? -6.040 12.147 -6.840 1.00 91.62 83 LEU A CA 1
ATOM 591 C C . LEU A 1 83 ? -4.600 11.700 -7.122 1.00 91.62 83 LEU A C 1
ATOM 593 O O . LEU A 1 83 ? -4.306 11.268 -8.242 1.00 91.62 83 LEU A O 1
ATOM 597 N N . ALA A 1 84 ? -3.717 11.754 -6.121 1.00 88.94 84 ALA A N 1
ATOM 598 C CA . ALA A 1 84 ? -2.344 11.270 -6.238 1.00 88.94 84 ALA A CA 1
ATOM 599 C C . ALA A 1 84 ? -2.316 9.767 -6.552 1.00 88.94 84 ALA A C 1
ATOM 601 O O . ALA A 1 84 ? -1.627 9.345 -7.484 1.00 88.94 84 ALA A O 1
ATOM 602 N N . PHE A 1 85 ? -3.129 8.970 -5.849 1.00 88.62 85 PHE A N 1
ATOM 603 C CA . PHE A 1 85 ? -3.257 7.535 -6.095 1.00 88.62 85 PHE A CA 1
ATOM 604 C C . PHE A 1 85 ? -3.783 7.235 -7.505 1.00 88.62 85 PHE A C 1
ATOM 606 O O . PHE A 1 85 ? -3.197 6.429 -8.226 1.00 88.62 85 PHE A O 1
ATOM 613 N N . ASN A 1 86 ? -4.846 7.916 -7.944 1.00 87.81 86 ASN A N 1
ATOM 614 C CA . ASN A 1 86 ? -5.420 7.732 -9.279 1.00 87.81 86 ASN A CA 1
ATOM 615 C C . ASN A 1 86 ? -4.421 8.077 -10.392 1.00 87.81 86 ASN A C 1
ATOM 617 O O . ASN A 1 86 ? -4.298 7.339 -11.373 1.00 87.81 86 ASN A O 1
ATOM 621 N N . THR A 1 87 ? -3.678 9.170 -10.219 1.00 85.69 87 THR A N 1
ATOM 622 C CA . THR A 1 87 ? -2.645 9.613 -11.165 1.00 85.69 87 THR A CA 1
ATOM 623 C C . THR A 1 87 ? -1.490 8.614 -11.228 1.00 85.69 87 THR A C 1
ATOM 625 O O . THR A 1 87 ? -1.062 8.221 -12.320 1.00 85.69 87 THR A O 1
ATOM 628 N N . MET A 1 88 ? -1.028 8.144 -10.064 1.00 85.00 88 MET A N 1
ATOM 629 C CA . MET A 1 88 ? -0.007 7.104 -9.957 1.00 85.00 88 MET A CA 1
ATOM 630 C C . MET A 1 88 ? -0.466 5.824 -10.654 1.00 85.00 88 MET A C 1
ATOM 632 O O . MET A 1 88 ? 0.243 5.331 -11.525 1.00 85.00 88 MET A O 1
ATOM 636 N N . ARG A 1 89 ? -1.663 5.318 -10.331 1.00 83.88 89 ARG A N 1
ATOM 637 C CA . ARG A 1 89 ? -2.218 4.082 -10.899 1.00 83.88 89 ARG A CA 1
ATOM 638 C C . ARG A 1 89 ? -2.314 4.141 -12.422 1.00 83.88 89 ARG A C 1
ATOM 640 O O . ARG A 1 89 ? -1.954 3.175 -13.087 1.00 83.88 89 ARG A O 1
ATOM 647 N N . ARG A 1 90 ? -2.753 5.276 -12.981 1.00 82.31 90 ARG A N 1
ATOM 648 C CA . ARG A 1 90 ? -2.832 5.470 -14.438 1.00 82.31 90 ARG A CA 1
ATOM 649 C C . ARG A 1 90 ? -1.458 5.387 -15.097 1.00 82.31 90 ARG A C 1
ATOM 651 O O . ARG A 1 90 ? -1.320 4.715 -16.109 1.00 82.31 90 ARG A O 1
ATOM 658 N N . SER A 1 91 ? -0.458 6.038 -14.507 1.00 77.25 91 SER A N 1
ATOM 659 C CA . SER A 1 91 ? 0.920 5.978 -15.009 1.00 77.25 91 SER A CA 1
ATOM 660 C C . SER A 1 91 ? 1.464 4.555 -14.899 1.00 77.25 91 SER A C 1
ATOM 662 O O . SER A 1 91 ? 2.014 4.018 -15.849 1.00 77.25 91 SER A O 1
ATOM 664 N N . TYR A 1 92 ? 1.244 3.911 -13.754 1.00 74.44 92 TYR A N 1
ATOM 665 C CA . TYR A 1 92 ? 1.732 2.571 -13.450 1.00 74.44 92 TYR A CA 1
ATOM 666 C C . TYR A 1 92 ? 1.233 1.508 -14.444 1.00 74.44 92 TYR A C 1
ATOM 668 O O . TYR A 1 92 ? 1.987 0.608 -14.800 1.00 74.44 92 TYR A O 1
ATOM 676 N N . HIS A 1 93 ? 0.016 1.665 -14.978 1.00 73.44 93 HIS A N 1
ATOM 677 C CA . HIS A 1 93 ? -0.531 0.816 -16.043 1.00 73.44 93 HIS A CA 1
ATOM 678 C C . HIS A 1 93 ? 0.323 0.786 -17.321 1.00 73.44 93 HIS A C 1
ATOM 680 O O . HIS A 1 93 ? 0.337 -0.222 -18.020 1.00 73.44 93 HIS A O 1
ATOM 686 N N . GLU A 1 94 ? 1.079 1.842 -17.631 1.00 73.69 94 GLU A N 1
ATOM 687 C CA . GLU A 1 94 ? 1.944 1.873 -18.821 1.00 73.69 94 GLU A CA 1
ATOM 688 C C . GLU A 1 94 ? 3.224 1.030 -18.654 1.00 73.69 94 GLU A C 1
ATOM 690 O O . GLU A 1 94 ? 3.838 0.641 -19.646 1.00 73.69 94 GLU A O 1
ATOM 695 N N . ALA A 1 95 ? 3.641 0.749 -17.414 1.00 72.88 95 ALA A N 1
ATOM 696 C CA . ALA A 1 95 ? 4.861 -0.003 -17.096 1.00 72.88 95 ALA A CA 1
ATOM 697 C C . ALA A 1 95 ? 4.587 -1.300 -16.316 1.00 72.88 95 ALA A C 1
ATOM 699 O O . ALA A 1 95 ? 5.524 -1.902 -15.788 1.00 72.88 95 ALA A O 1
ATOM 700 N N . TRP A 1 96 ? 3.319 -1.712 -16.257 1.00 73.81 96 TRP A N 1
ATOM 701 C CA . TRP A 1 96 ? 2.791 -2.752 -15.376 1.00 73.81 96 TRP A CA 1
ATOM 702 C C . TRP A 1 96 ? 3.633 -4.030 -15.415 1.00 73.81 96 TRP A C 1
ATOM 704 O O . TRP A 1 96 ? 4.261 -4.366 -14.413 1.00 73.81 96 TRP A O 1
ATOM 714 N N . ASP A 1 97 ? 3.772 -4.637 -16.596 1.00 75.50 97 ASP A N 1
ATOM 715 C CA . ASP A 1 97 ? 4.463 -5.921 -16.787 1.00 75.50 97 ASP A CA 1
ATOM 716 C C . ASP A 1 97 ? 5.975 -5.852 -16.531 1.00 75.50 97 ASP A C 1
ATOM 718 O O . ASP A 1 97 ? 6.619 -6.850 -16.207 1.00 75.50 97 ASP A O 1
ATOM 722 N N . LYS A 1 98 ? 6.572 -4.664 -16.676 1.00 76.56 98 LYS A N 1
ATOM 723 C CA . LYS A 1 98 ? 8.027 -4.473 -16.564 1.00 76.56 98 LYS A CA 1
ATOM 724 C C . LYS A 1 98 ? 8.482 -4.345 -15.118 1.00 76.56 98 LYS A C 1
ATOM 726 O O . LYS A 1 98 ? 9.634 -4.637 -14.810 1.00 76.56 98 LYS A O 1
ATOM 731 N N . LEU A 1 99 ? 7.590 -3.890 -14.241 1.00 76.56 99 LEU A N 1
ATOM 732 C CA . LEU A 1 99 ? 7.886 -3.649 -12.832 1.00 76.56 99 LEU A CA 1
ATOM 733 C C . LEU A 1 99 ? 7.436 -4.806 -11.936 1.00 76.56 99 LEU A C 1
ATOM 735 O O . LEU A 1 99 ? 7.959 -4.926 -10.828 1.00 76.56 99 LEU A O 1
ATOM 739 N N . THR A 1 100 ? 6.530 -5.673 -12.411 1.00 83.50 100 THR A N 1
ATOM 740 C CA . THR A 1 100 ? 5.938 -6.760 -11.615 1.00 83.50 100 THR A CA 1
ATOM 741 C C . THR A 1 100 ? 6.991 -7.621 -10.922 1.00 83.50 100 THR A C 1
ATOM 743 O O . THR A 1 100 ? 6.953 -7.789 -9.705 1.00 83.50 100 THR A O 1
ATOM 746 N N . TYR A 1 101 ? 7.980 -8.113 -11.674 1.00 87.69 101 TYR A N 1
ATOM 747 C CA . TYR A 1 101 ? 9.028 -8.976 -11.123 1.00 87.69 101 TYR A CA 1
ATOM 748 C C . TYR A 1 101 ? 10.001 -8.232 -10.207 1.00 87.69 101 TYR A C 1
ATOM 750 O O . TYR A 1 101 ? 10.412 -8.772 -9.182 1.00 87.69 101 TYR A O 1
ATOM 758 N N . VAL A 1 102 ? 10.342 -6.981 -10.534 1.00 88.75 102 VAL A N 1
ATOM 759 C CA . VAL A 1 102 ? 11.237 -6.159 -9.700 1.00 88.75 102 VAL A CA 1
ATOM 760 C C . VAL A 1 102 ? 10.607 -5.899 -8.331 1.00 88.75 102 VAL A C 1
ATOM 762 O O . VAL A 1 102 ? 11.288 -5.941 -7.310 1.00 88.75 102 VAL A O 1
ATOM 765 N N . MET A 1 103 ? 9.294 -5.679 -8.295 1.00 90.88 103 MET A N 1
ATOM 766 C CA . MET A 1 103 ? 8.543 -5.374 -7.078 1.00 90.88 103 MET A CA 1
ATOM 767 C C . MET A 1 103 ? 7.976 -6.615 -6.373 1.00 90.88 103 MET A C 1
ATOM 769 O O . MET A 1 103 ? 7.276 -6.472 -5.374 1.00 90.88 103 MET A O 1
ATOM 773 N N . ALA A 1 104 ? 8.304 -7.829 -6.828 1.00 93.00 104 ALA A N 1
ATOM 774 C CA . ALA A 1 104 ? 7.716 -9.075 -6.328 1.00 93.00 104 ALA A CA 1
ATOM 775 C C . ALA A 1 104 ? 7.758 -9.207 -4.796 1.00 93.00 104 ALA A C 1
ATOM 777 O O . ALA A 1 104 ? 6.754 -9.553 -4.178 1.00 93.00 104 ALA A O 1
ATOM 778 N N . ARG A 1 105 ? 8.893 -8.854 -4.174 1.00 94.50 105 ARG A N 1
ATOM 779 C CA . ARG A 1 105 ? 9.052 -8.899 -2.709 1.00 94.50 105 ARG A CA 1
ATOM 780 C C . ARG A 1 105 ? 8.057 -8.015 -1.972 1.00 94.50 105 ARG A C 1
ATOM 782 O O . ARG A 1 105 ? 7.623 -8.375 -0.888 1.00 94.50 105 ARG A O 1
ATOM 789 N N . GLU A 1 106 ? 7.728 -6.864 -2.541 1.00 95.81 106 GLU A N 1
ATOM 790 C CA . GLU A 1 106 ? 6.746 -5.962 -1.958 1.00 95.81 106 GLU A CA 1
ATOM 791 C C . GLU A 1 106 ? 5.333 -6.530 -2.102 1.00 95.81 106 GLU A C 1
ATOM 793 O O . GLU A 1 106 ? 4.586 -6.565 -1.134 1.00 95.81 106 GLU A O 1
ATOM 798 N N . PHE A 1 107 ? 4.970 -7.055 -3.274 1.00 95.06 107 PHE A N 1
ATOM 799 C CA . PHE A 1 107 ? 3.639 -7.640 -3.474 1.00 95.06 107 PHE A CA 1
ATOM 800 C C . PHE A 1 107 ? 3.389 -8.883 -2.619 1.00 95.06 107 PHE A C 1
ATOM 802 O O . PHE A 1 107 ? 2.253 -9.155 -2.240 1.00 95.06 107 PHE A O 1
ATOM 809 N N . GLN A 1 108 ? 4.449 -9.616 -2.286 1.00 96.00 108 GLN A N 1
ATOM 810 C CA . GLN A 1 108 ? 4.399 -10.775 -1.397 1.00 96.00 108 GLN A CA 1
ATOM 811 C C . GLN A 1 108 ? 4.454 -10.403 0.094 1.00 96.00 108 GLN A C 1
ATOM 813 O O . GLN A 1 108 ? 4.267 -11.273 0.946 1.00 96.00 108 GLN A O 1
ATOM 818 N N . ASP A 1 109 ? 4.679 -9.132 0.438 1.00 97.56 109 ASP A N 1
ATOM 819 C CA . ASP A 1 109 ? 4.749 -8.656 1.821 1.00 97.56 109 ASP A CA 1
ATOM 820 C C . ASP A 1 109 ? 3.356 -8.439 2.432 1.00 97.56 109 ASP A C 1
ATOM 822 O O . ASP A 1 109 ? 2.939 -7.345 2.816 1.00 97.56 109 ASP A O 1
ATOM 826 N N . VAL A 1 110 ? 2.628 -9.544 2.558 1.00 97.12 110 VAL A N 1
ATOM 827 C CA . VAL A 1 110 ? 1.331 -9.596 3.237 1.00 97.12 110 VAL A CA 1
ATOM 828 C C . VAL A 1 110 ? 1.477 -9.290 4.732 1.00 97.12 110 VAL A C 1
ATOM 830 O O . VAL A 1 110 ? 0.540 -8.809 5.365 1.00 97.12 110 VAL A O 1
ATOM 833 N N . ALA A 1 111 ? 2.656 -9.523 5.317 1.00 97.62 111 ALA A N 1
ATOM 834 C CA . ALA A 1 111 ? 2.894 -9.319 6.742 1.00 97.62 111 ALA A CA 1
ATOM 835 C C . ALA A 1 111 ? 2.728 -7.848 7.157 1.00 97.62 111 ALA A C 1
ATOM 837 O O . ALA A 1 111 ? 1.973 -7.570 8.093 1.00 97.62 111 ALA A O 1
ATOM 838 N N . ASN A 1 112 ? 3.367 -6.904 6.454 1.00 98.62 112 ASN A N 1
ATOM 839 C CA . ASN A 1 112 ? 3.187 -5.484 6.769 1.00 98.62 112 ASN A CA 1
ATOM 840 C C . ASN A 1 112 ? 1.795 -4.974 6.383 1.00 98.62 112 ASN A C 1
ATOM 842 O O . ASN A 1 112 ? 1.234 -4.154 7.108 1.00 98.62 112 ASN A O 1
ATOM 846 N N . LEU A 1 113 ? 1.188 -5.485 5.307 1.00 98.56 113 LEU A N 1
ATOM 847 C CA . LEU A 1 113 ? -0.197 -5.133 4.973 1.00 98.56 113 LEU A CA 1
ATOM 848 C C . LEU A 1 113 ? -1.177 -5.569 6.076 1.00 98.56 113 LEU A C 1
ATOM 850 O O . LEU A 1 113 ? -2.044 -4.795 6.483 1.00 98.56 113 LEU A O 1
ATOM 854 N N . ARG A 1 114 ? -0.982 -6.759 6.654 1.00 98.62 114 ARG A N 1
ATOM 855 C CA . ARG A 1 114 ? -1.741 -7.226 7.824 1.00 98.62 114 ARG A CA 1
ATOM 856 C C . ARG A 1 114 ? -1.485 -6.365 9.060 1.00 98.62 114 ARG A C 1
ATOM 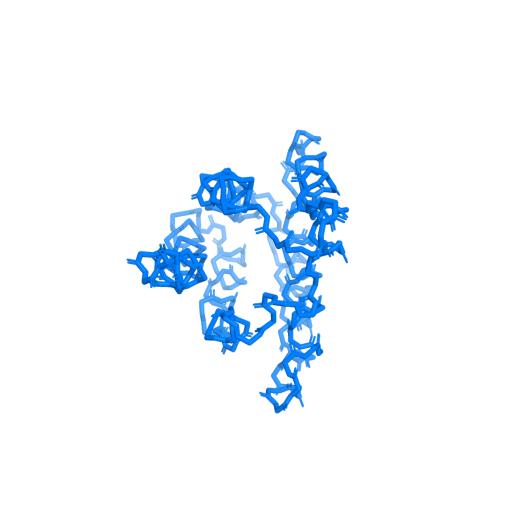858 O O . ARG A 1 114 ? -2.414 -6.080 9.814 1.00 98.62 114 ARG A O 1
ATOM 865 N N . ALA A 1 115 ? -0.245 -5.923 9.268 1.00 98.81 115 ALA A N 1
ATOM 866 C CA . ALA A 1 115 ? 0.080 -5.002 10.354 1.00 98.81 115 ALA A CA 1
ATOM 867 C C . ALA A 1 115 ? -0.647 -3.653 10.199 1.00 98.81 115 ALA A C 1
ATOM 869 O O . ALA A 1 115 ? -1.163 -3.139 11.191 1.00 98.81 115 ALA A O 1
ATOM 870 N N . ILE A 1 116 ? -0.785 -3.133 8.972 1.00 98.81 116 ILE A N 1
ATOM 871 C CA . ILE A 1 116 ? -1.600 -1.940 8.695 1.00 98.81 116 ILE A CA 1
ATOM 872 C C . ILE A 1 116 ? -3.068 -2.192 9.055 1.00 98.81 116 ILE A C 1
ATOM 874 O O . ILE A 1 116 ? -3.644 -1.401 9.795 1.00 98.81 116 ILE A O 1
ATOM 878 N N . ALA A 1 117 ? -3.677 -3.287 8.588 1.00 98.81 117 ALA A N 1
ATOM 879 C CA . ALA A 1 117 ? -5.085 -3.590 8.879 1.00 98.81 117 ALA A CA 1
ATOM 880 C C . ALA A 1 117 ? -5.358 -3.697 10.392 1.00 98.81 117 ALA A C 1
ATOM 882 O O . ALA A 1 117 ? -6.335 -3.142 10.905 1.00 98.81 117 ALA A O 1
ATOM 883 N N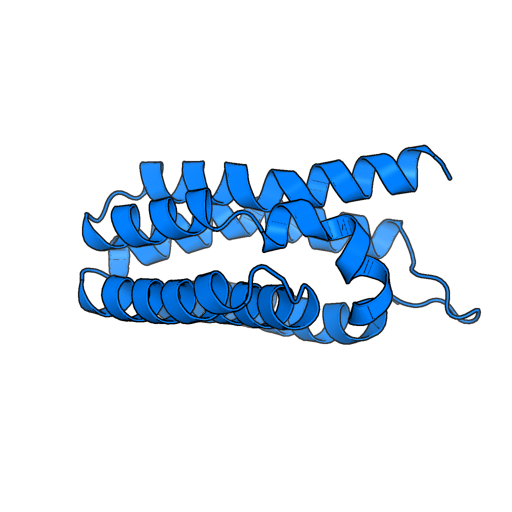 . LYS A 1 118 ? -4.440 -4.328 11.134 1.00 98.81 118 LYS A N 1
ATOM 884 C CA . LYS A 1 118 ? -4.486 -4.390 12.600 1.00 98.81 118 LYS A CA 1
ATOM 885 C C . LYS A 1 118 ? -4.385 -3.003 13.240 1.00 98.81 118 LYS A C 1
ATOM 887 O O . LYS A 1 118 ? -5.179 -2.695 14.126 1.00 98.81 118 LYS A O 1
ATOM 892 N N . ALA A 1 119 ? -3.438 -2.179 12.801 1.00 98.81 119 ALA A N 1
ATOM 893 C CA . ALA A 1 119 ? -3.264 -0.824 13.314 1.00 98.81 119 ALA A CA 1
ATOM 894 C C . ALA A 1 119 ? -4.502 0.045 13.036 1.00 98.81 119 ALA A C 1
ATOM 896 O O . ALA A 1 119 ? -4.973 0.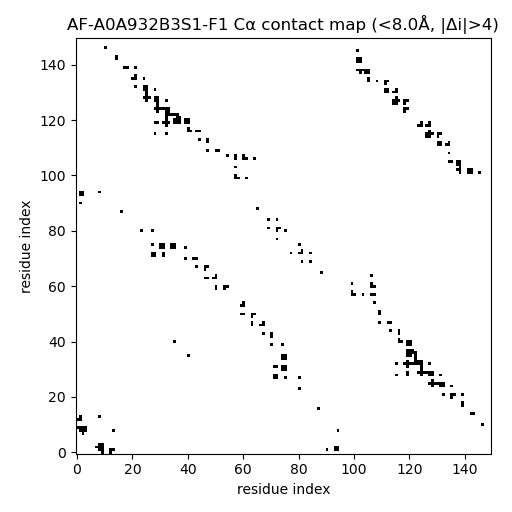752 13.925 1.00 98.81 119 ALA A O 1
ATOM 897 N N . VAL A 1 120 ? -5.111 -0.104 11.854 1.00 98.81 120 VAL A N 1
ATOM 898 C CA . VAL A 1 120 ? -6.382 0.543 11.501 1.00 98.81 120 VAL A CA 1
ATOM 899 C C . VAL A 1 120 ? -7.507 0.134 12.445 1.00 98.81 120 VAL A C 1
ATOM 901 O O . VAL A 1 120 ? -8.241 0.988 12.937 1.00 98.81 120 VAL A O 1
ATOM 904 N N . ARG A 1 121 ? -7.617 -1.160 12.761 1.00 98.62 121 ARG A N 1
ATOM 905 C CA . ARG A 1 121 ? -8.611 -1.661 13.721 1.00 98.62 121 ARG A CA 1
ATOM 906 C C . ARG A 1 121 ? -8.441 -1.043 15.110 1.00 98.62 121 ARG A C 1
ATOM 908 O O . ARG A 1 121 ? -9.429 -0.823 15.802 1.00 98.62 121 ARG A O 1
ATOM 915 N N . GLN A 1 122 ? -7.197 -0.807 15.515 1.00 98.44 122 GLN A N 1
ATOM 916 C CA . GLN A 1 122 ? -6.828 -0.294 16.835 1.00 98.44 122 GLN A CA 1
ATOM 917 C C . GLN A 1 122 ? -6.831 1.239 16.919 1.00 98.44 122 GLN A C 1
ATOM 919 O O . GLN A 1 122 ? -6.729 1.778 18.017 1.00 98.44 122 GLN A O 1
ATOM 924 N N . GLY A 1 123 ? -6.939 1.939 15.786 1.00 98.44 123 GLY A N 1
ATOM 925 C CA . GLY A 1 123 ? -6.750 3.388 15.731 1.00 98.44 123 GLY A CA 1
ATOM 926 C C . GLY A 1 123 ? -5.297 3.832 15.937 1.00 98.44 123 GLY A C 1
ATOM 927 O O . GLY A 1 123 ? -5.052 4.997 16.247 1.00 98.44 123 GLY A O 1
ATOM 928 N N . ASP A 1 124 ? -4.331 2.921 15.794 1.00 98.75 124 ASP A N 1
ATOM 929 C CA . ASP A 1 124 ? -2.913 3.181 16.048 1.00 98.75 124 ASP A CA 1
ATOM 930 C C . ASP A 1 124 ? -2.244 3.771 14.801 1.00 98.75 124 ASP A C 1
ATOM 932 O O . ASP A 1 124 ? -1.817 3.069 13.879 1.00 98.75 124 ASP A O 1
ATOM 936 N N . THR A 1 125 ? -2.185 5.099 14.759 1.00 98.56 125 THR A N 1
ATOM 937 C CA . THR A 1 125 ? -1.668 5.842 13.606 1.00 98.56 125 THR A CA 1
ATOM 938 C C . THR A 1 125 ? -0.176 5.618 13.378 1.00 98.56 125 THR A C 1
ATOM 940 O O . THR A 1 125 ? 0.264 5.574 12.229 1.00 98.56 125 THR A O 1
ATOM 943 N N . GLU A 1 126 ? 0.603 5.432 14.444 1.00 98.75 126 GLU A N 1
ATOM 944 C CA . GLU A 1 126 ? 2.050 5.274 14.338 1.00 98.75 126 GLU A CA 1
ATOM 945 C C . GLU A 1 126 ? 2.426 3.857 13.909 1.00 98.75 126 GLU A C 1
ATOM 947 O O . GLU A 1 126 ? 3.255 3.686 13.012 1.00 98.75 126 GLU A O 1
ATOM 952 N N . ALA A 1 127 ? 1.751 2.836 14.443 1.00 98.75 127 ALA A N 1
ATOM 953 C CA . ALA A 1 127 ? 1.928 1.470 13.960 1.00 98.75 127 ALA A CA 1
ATOM 954 C C . ALA A 1 127 ? 1.565 1.347 12.469 1.00 98.75 127 ALA A C 1
ATOM 956 O O . ALA A 1 127 ? 2.294 0.703 11.707 1.00 98.75 127 ALA A O 1
ATOM 957 N N . ALA A 1 128 ? 0.487 2.008 12.030 1.00 98.81 128 ALA A N 1
ATOM 958 C CA . ALA A 1 128 ? 0.095 2.033 10.623 1.00 98.81 128 ALA A CA 1
ATOM 959 C C . ALA A 1 128 ? 1.160 2.714 9.748 1.00 98.81 128 ALA A C 1
ATOM 961 O O . ALA A 1 128 ? 1.537 2.172 8.705 1.00 98.81 128 ALA A O 1
ATOM 962 N N . ARG A 1 129 ? 1.698 3.859 10.195 1.00 98.75 129 ARG A N 1
ATOM 963 C CA . ARG A 1 129 ? 2.772 4.593 9.508 1.00 98.75 129 ARG A CA 1
ATOM 964 C C . ARG A 1 129 ? 4.028 3.736 9.342 1.00 98.75 129 ARG A C 1
ATOM 966 O O . ARG A 1 129 ? 4.578 3.657 8.241 1.00 98.75 129 ARG A O 1
ATOM 973 N N . LEU A 1 130 ? 4.477 3.087 10.415 1.00 98.81 130 LEU A N 1
ATOM 974 C CA . LEU A 1 130 ? 5.690 2.265 10.415 1.00 98.81 130 LEU A CA 1
ATOM 975 C C . LEU A 1 130 ? 5.552 1.043 9.504 1.00 98.81 130 LEU A C 1
ATOM 977 O O . LEU A 1 130 ? 6.436 0.796 8.682 1.00 98.81 130 LEU A O 1
ATOM 981 N N . ALA A 1 131 ? 4.433 0.320 9.593 1.00 98.81 131 ALA A N 1
ATOM 982 C CA . ALA A 1 131 ? 4.171 -0.841 8.745 1.00 98.81 131 ALA A CA 1
ATOM 983 C C . ALA A 1 131 ? 4.083 -0.452 7.259 1.00 98.81 131 ALA A C 1
ATOM 985 O O . ALA A 1 131 ? 4.697 -1.091 6.405 1.00 98.81 131 ALA A O 1
ATOM 986 N N . ALA A 1 132 ? 3.393 0.648 6.947 1.00 98.62 132 ALA A N 1
ATOM 987 C CA . ALA A 1 132 ? 3.321 1.188 5.593 1.00 98.62 132 ALA A CA 1
ATOM 988 C C . ALA A 1 132 ? 4.686 1.585 5.038 1.00 98.62 132 ALA A C 1
ATOM 990 O O . ALA A 1 132 ? 4.994 1.257 3.891 1.00 98.62 132 ALA A O 1
ATOM 991 N N . ARG A 1 133 ? 5.521 2.251 5.843 1.00 98.56 133 ARG A N 1
ATOM 992 C CA . ARG A 1 133 ? 6.887 2.604 5.450 1.00 98.56 133 ARG A CA 1
ATOM 993 C C . ARG A 1 133 ? 7.726 1.361 5.175 1.00 98.56 133 ARG A C 1
ATOM 995 O O . ARG A 1 133 ? 8.360 1.297 4.126 1.00 98.56 133 ARG A O 1
ATOM 1002 N N . ALA A 1 134 ? 7.684 0.377 6.072 1.00 98.44 134 ALA A N 1
ATOM 1003 C CA . ALA A 1 134 ? 8.410 -0.878 5.910 1.00 98.44 134 ALA A CA 1
ATOM 1004 C C . ALA A 1 134 ? 8.012 -1.605 4.617 1.00 98.44 134 ALA A C 1
ATOM 1006 O O . ALA A 1 134 ? 8.890 -2.059 3.885 1.00 98.44 134 ALA A O 1
ATOM 1007 N N . HIS A 1 135 ? 6.712 -1.639 4.308 1.00 98.31 135 HIS A N 1
ATOM 1008 C CA . HIS A 1 135 ? 6.183 -2.250 3.094 1.00 98.31 135 HIS A CA 1
ATOM 1009 C C . HIS A 1 135 ? 6.695 -1.561 1.823 1.00 98.31 135 HIS A C 1
ATOM 1011 O O . HIS A 1 135 ? 7.365 -2.184 1.004 1.00 98.31 135 HIS A O 1
ATOM 1017 N N . VAL A 1 136 ? 6.436 -0.257 1.655 1.00 96.69 136 VAL A N 1
ATOM 1018 C CA . VAL A 1 136 ? 6.780 0.455 0.405 1.00 96.69 136 VAL A CA 1
ATOM 1019 C C . VAL A 1 136 ? 8.289 0.636 0.201 1.00 96.69 136 VAL A C 1
ATOM 1021 O O . VAL A 1 136 ? 8.749 0.836 -0.926 1.00 96.69 136 VAL A O 1
ATOM 1024 N N . ASP A 1 137 ? 9.085 0.535 1.272 1.00 96.44 137 ASP A N 1
ATOM 1025 C CA . ASP A 1 137 ? 10.545 0.532 1.179 1.00 96.44 137 ASP A CA 1
ATOM 1026 C C . ASP A 1 137 ? 11.090 -0.712 0.459 1.00 96.44 137 ASP A C 1
ATOM 1028 O O . ASP A 1 137 ? 12.195 -0.650 -0.088 1.00 96.44 137 ASP A O 1
ATOM 1032 N N . LEU A 1 138 ? 10.346 -1.826 0.416 1.00 96.12 138 LEU A N 1
ATOM 1033 C CA . LEU A 1 138 ? 10.756 -3.032 -0.308 1.00 96.12 138 LEU A CA 1
ATOM 1034 C C . LEU A 1 138 ? 10.856 -2.767 -1.814 1.00 96.12 138 LEU A C 1
ATOM 1036 O O . LEU A 1 138 ? 11.903 -3.029 -2.412 1.00 96.12 138 LEU A O 1
ATOM 1040 N N . GLY A 1 139 ? 9.807 -2.207 -2.424 1.00 92.38 139 GLY A N 1
ATOM 1041 C CA . GLY A 1 139 ? 9.804 -1.887 -3.849 1.00 92.38 139 GLY A CA 1
ATOM 1042 C C . GLY A 1 139 ? 10.727 -0.723 -4.187 1.00 92.38 139 GLY A C 1
ATOM 1043 O O . GLY A 1 139 ? 11.409 -0.774 -5.212 1.00 92.38 139 GLY A O 1
ATOM 1044 N N . ARG A 1 140 ? 10.838 0.285 -3.306 1.00 91.62 140 ARG A N 1
ATOM 1045 C CA . ARG A 1 140 ? 11.805 1.382 -3.479 1.00 91.62 140 ARG A CA 1
ATOM 1046 C C . ARG A 1 140 ? 13.237 0.849 -3.579 1.00 91.62 140 ARG A C 1
ATOM 1048 O O . ARG A 1 140 ? 13.917 1.132 -4.562 1.00 91.62 140 ARG A O 1
ATOM 1055 N N . LYS A 1 141 ? 13.676 0.036 -2.610 1.00 92.00 141 LYS A N 1
ATOM 1056 C CA . LYS A 1 141 ? 15.031 -0.549 -2.592 1.00 92.00 141 LYS A CA 1
ATOM 1057 C C . LYS A 1 141 ? 15.285 -1.462 -3.790 1.00 92.00 141 LYS A C 1
ATOM 1059 O O . LYS A 1 141 ? 16.387 -1.460 -4.340 1.00 92.00 141 LYS A O 1
ATOM 1064 N N . ALA A 1 142 ? 14.282 -2.237 -4.205 1.00 91.19 142 ALA A N 1
ATOM 1065 C CA . ALA A 1 142 ? 14.395 -3.094 -5.380 1.00 91.19 142 ALA A CA 1
ATOM 1066 C C . ALA A 1 142 ? 14.627 -2.272 -6.660 1.00 91.19 142 ALA A C 1
ATOM 1068 O O . ALA A 1 142 ? 15.532 -2.581 -7.432 1.00 91.19 142 ALA A O 1
ATOM 1069 N N . LEU A 1 143 ? 13.871 -1.187 -6.852 1.00 88.00 143 LEU A N 1
ATOM 1070 C CA . LEU A 1 143 ? 14.018 -0.310 -8.016 1.00 88.00 143 LEU A CA 1
ATOM 1071 C C . LEU A 1 143 ? 15.327 0.479 -8.005 1.00 88.00 143 LEU A C 1
ATOM 1073 O O . LEU A 1 143 ? 15.980 0.575 -9.040 1.00 88.00 143 LEU A O 1
ATOM 1077 N N . GLU A 1 144 ? 15.741 0.999 -6.849 1.00 86.81 144 GLU A N 1
ATOM 1078 C CA . GLU A 1 144 ? 17.051 1.644 -6.693 1.00 86.81 144 GLU A CA 1
ATOM 1079 C C . GLU A 1 144 ? 18.189 0.691 -7.077 1.00 86.81 144 GLU A C 1
ATOM 1081 O O . GLU A 1 144 ? 19.107 1.092 -7.786 1.00 86.81 144 GLU A O 1
ATOM 1086 N N . SER A 1 145 ? 18.095 -0.582 -6.684 1.00 86.50 145 SER A N 1
ATOM 1087 C CA . SER A 1 145 ? 19.096 -1.598 -7.030 1.00 86.50 145 SER A CA 1
ATOM 1088 C C . SER A 1 145 ? 19.147 -1.874 -8.535 1.00 86.50 145 SER A C 1
ATOM 1090 O O . SER A 1 145 ? 20.232 -1.990 -9.093 1.00 86.50 145 SER A O 1
ATOM 1092 N N . VAL A 1 146 ? 17.992 -1.953 -9.208 1.00 84.69 146 VAL A N 1
ATOM 1093 C CA . VAL A 1 146 ? 17.930 -2.163 -10.666 1.00 84.69 146 VAL A CA 1
ATOM 1094 C C . VAL A 1 146 ? 18.543 -0.986 -11.422 1.00 84.69 146 VAL A C 1
ATOM 1096 O O . VAL A 1 146 ? 19.324 -1.198 -12.344 1.00 84.69 146 VAL A O 1
ATOM 1099 N N . PHE A 1 147 ? 18.225 0.249 -11.030 1.00 79.62 147 PHE A N 1
ATOM 1100 C CA . PHE A 1 147 ? 18.721 1.434 -11.731 1.00 79.62 147 PHE A CA 1
ATOM 1101 C C . PHE A 1 147 ? 20.153 1.827 -11.357 1.00 79.62 147 PHE A C 1
ATOM 1103 O O . PHE A 1 147 ? 20.792 2.512 -12.142 1.00 79.62 147 PHE A O 1
ATOM 1110 N N . ALA A 1 148 ? 20.681 1.388 -10.212 1.00 75.75 148 ALA A N 1
ATOM 1111 C CA . ALA A 1 148 ? 22.096 1.561 -9.875 1.00 75.75 148 ALA A CA 1
ATOM 1112 C C . ALA A 1 148 ? 23.033 0.680 -10.727 1.00 75.75 148 ALA A C 1
ATOM 1114 O O . ALA A 1 148 ? 24.235 0.930 -10.766 1.00 75.75 148 ALA A O 1
ATOM 1115 N N . LEU A 1 149 ? 22.494 -0.356 -11.379 1.00 61.22 149 LEU A N 1
ATOM 1116 C CA . LEU A 1 149 ? 23.227 -1.278 -12.253 1.00 61.22 149 LEU A CA 1
ATOM 1117 C C . LEU A 1 149 ? 23.179 -0.879 -13.742 1.00 61.22 149 LEU A C 1
ATOM 1119 O O . LEU A 1 149 ? 23.735 -1.601 -14.570 1.00 61.22 149 LEU A O 1
ATOM 1123 N N . MET A 1 150 ? 22.500 0.223 -14.080 1.00 57.59 150 MET A N 1
ATOM 1124 C CA . MET A 1 150 ? 22.343 0.757 -15.441 1.00 57.59 150 MET A CA 1
ATOM 1125 C C . MET A 1 150 ? 23.184 2.013 -15.649 1.00 57.59 150 MET A C 1
ATOM 1127 O O . MET A 1 150 ? 23.709 2.162 -16.773 1.00 57.59 150 MET A O 1
#

Nearest PDB structures (foldseek):
  9jpl-assembly1_B  TM=7.286E-01  e=1.451E-03  Achromobacter denitrificans NBRC 15125
  9jpk-assembly1_B  TM=8.230E-01  e=6.904E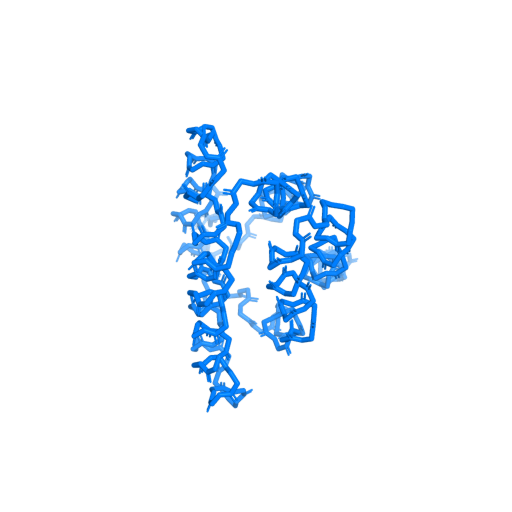-03  Achromobacter denitrificans
  7c7e-assembly1_A-2  TM=7.482E-01  e=1.863E-02  Escherichia coli IAI39
  9jpj-assembly1_I  TM=6.745E-01  e=1.122E-01  Achromobacter denitrificans NBRC 15125
  3fms-assembly1_A-2  TM=5.884E-01  e=2.390E-01  Thermotoga maritima MSB8

Sequence (150 aa):
LLVNSQGGVNPKVVLGIMGMRSALAPEIAADAARLGGAALADKLDHALGVMEGSLHDLGALQVGALHFWQILAMACDNIAYQLAFNTMRRSYHEAWDKLTYVMAREFQDVANLRAIAKAVRQGDTEAARLAARAHVDLGRKALESVFALM

Radius of gyration: 14.96 Å; Cα contacts (8 Å, |Δi|>4): 190; chains: 1; bounding box: 39×33×45 Å

Mean predicted aligned error: 3.79 Å

pLDDT: mean 91.22, std 8.82, range [57.59, 98.81]

Secondary structure (DSSP, 8-state):
--B-TTS-B-HHHHHHHHHHHHHHHHHHHHHHHHHHHHHHHHHHHHHHHHHHHTTT-HHHHHHHHHHHHHHHHHHT--HHHHHHHHHHHHHHTTSHHHHTTTTHHHHT-HHHHHHHHHHHHHT-HHHHHHHHHHHHHHHHHHHHHHHHT-

Foldseek 3Di:
DQADPVRDGDLVVVLVLLVVQLVVQLVLLLLLLQQPAPVLLVVLVVLLVQLVVCLVPLLSLVVSVLVSSCSSQVRNPDVVSNVSSVVSVVSCVSCVVVLSVLCSVLSNPSVLSNQSSVSSNVSNSVSRSVSRNVSSVSSSVSSCVVVVVD